Protein AF-A0A975J6B1-F1 (afdb_monomer)

Nearest PDB structures (foldseek):
  3ip4-assembly1_C  TM=9.045E-01  e=3.355E-04  Staphylococcus aureus subsp. aureus Mu50
  2g5i-assembly1_C  TM=9.154E-01  e=5.500E-04  Staphylococcus aureus
  4wj3-assembly2_I  TM=8.480E-01  e=1.039E-03  Pseudomonas aeruginosa PAO1
  3al0-assembly1_C  TM=8.117E-01  e=3.975E-03  Thermotoga maritima MSB8

pLDDT: mean 88.9, std 10.78, range [57.47, 97.25]

Structure (mmCIF, N/CA/C/O backbone):
data_AF-A0A975J6B1-F1
#
_entry.id   AF-A0A975J6B1-F1
#
loop_
_atom_site.group_PDB
_atom_site.id
_atom_site.type_symbol
_atom_site.label_atom_id
_atom_site.label_alt_id
_atom_site.label_comp_id
_atom_site.label_asym_id
_atom_site.label_entity_id
_atom_site.label_seq_id
_atom_site.pdbx_PDB_ins_code
_atom_site.Cartn_x
_atom_site.Cartn_y
_atom_site.Cartn_z
_atom_site.occupancy
_atom_site.B_iso_or_equiv
_atom_site.auth_seq_id
_atom_site.auth_comp_id
_atom_site.auth_asym_id
_atom_site.auth_atom_id
_atom_site.pdbx_PDB_model_num
ATOM 1 N N . MET A 1 1 ? -13.261 5.668 10.016 1.00 86.75 1 MET A N 1
ATOM 2 C CA . MET A 1 1 ? -12.340 4.519 9.919 1.00 86.75 1 MET A CA 1
ATOM 3 C C . MET A 1 1 ? -12.566 3.761 8.616 1.00 86.75 1 MET A C 1
ATOM 5 O O . MET A 1 1 ? -11.608 3.550 7.886 1.00 86.75 1 MET A O 1
ATOM 9 N N . ASP A 1 2 ? -13.815 3.454 8.256 1.00 90.56 2 ASP A N 1
ATOM 10 C CA . ASP A 1 2 ? -14.135 2.694 7.035 1.00 90.56 2 ASP A CA 1
ATOM 11 C C . ASP A 1 2 ? -13.589 3.315 5.741 1.00 90.56 2 ASP A C 1
ATOM 13 O O . ASP A 1 2 ? -13.084 2.594 4.886 1.00 90.56 2 ASP A O 1
ATOM 17 N N . SER A 1 3 ? -13.586 4.648 5.615 1.00 91.94 3 SER A N 1
ATOM 18 C CA . SER A 1 3 ? -12.989 5.324 4.453 1.00 91.94 3 SER A CA 1
ATOM 19 C C . SER A 1 3 ? -11.489 5.044 4.313 1.00 91.94 3 SER A C 1
ATOM 21 O O . SER A 1 3 ? -11.013 4.797 3.211 1.00 91.94 3 SER A O 1
ATOM 23 N N . ILE A 1 4 ? -10.746 5.039 5.425 1.00 91.25 4 ILE A N 1
ATOM 24 C CA . ILE A 1 4 ? -9.300 4.764 5.439 1.00 91.25 4 ILE A CA 1
ATOM 25 C C . ILE A 1 4 ? -9.050 3.290 5.104 1.00 91.25 4 ILE A C 1
ATOM 27 O O . ILE A 1 4 ? -8.211 2.982 4.262 1.00 91.25 4 ILE A O 1
ATOM 31 N N . ILE A 1 5 ? -9.829 2.386 5.705 1.00 94.06 5 ILE A N 1
ATOM 32 C CA . ILE A 1 5 ? -9.770 0.941 5.442 1.00 94.06 5 ILE A CA 1
ATOM 33 C C . ILE A 1 5 ? -10.023 0.643 3.955 1.00 94.06 5 ILE A C 1
ATOM 35 O O . ILE A 1 5 ? -9.278 -0.119 3.339 1.00 94.06 5 ILE A O 1
ATOM 39 N N . SER A 1 6 ? -11.035 1.284 3.363 1.00 93.31 6 SER A N 1
ATOM 40 C CA . SER A 1 6 ? -11.394 1.125 1.950 1.00 93.31 6 SER A CA 1
ATOM 41 C C . SER A 1 6 ? -10.303 1.634 1.003 1.00 93.31 6 SER A C 1
ATOM 43 O O . SER A 1 6 ? -9.971 0.964 0.021 1.00 93.31 6 SER A O 1
ATOM 45 N N . LEU A 1 7 ? -9.691 2.783 1.317 1.00 95.50 7 LEU A N 1
ATOM 46 C CA . LEU A 1 7 ? -8.551 3.311 0.562 1.00 95.50 7 LEU A CA 1
ATOM 47 C C . LEU A 1 7 ? -7.351 2.357 0.611 1.00 95.50 7 LEU A C 1
ATOM 49 O O . LEU A 1 7 ? -6.710 2.132 -0.413 1.00 95.50 7 LEU A O 1
ATOM 53 N N . ALA A 1 8 ? -7.095 1.750 1.771 1.00 95.25 8 ALA A N 1
ATOM 54 C CA . ALA A 1 8 ? -6.011 0.793 1.973 1.00 95.25 8 ALA A CA 1
ATOM 55 C C . ALA A 1 8 ? -6.321 -0.633 1.472 1.00 95.25 8 ALA A C 1
ATOM 57 O O . ALA A 1 8 ? -5.449 -1.496 1.534 1.00 95.25 8 ALA A O 1
ATOM 58 N N . LYS A 1 9 ? -7.540 -0.896 0.972 1.00 93.81 9 LYS A N 1
ATOM 59 C CA . LYS A 1 9 ? -8.006 -2.223 0.522 1.00 93.81 9 LYS A CA 1
ATOM 60 C C . LYS A 1 9 ? -7.927 -3.312 1.600 1.00 93.81 9 LYS A C 1
ATOM 62 O O . LYS A 1 9 ? -7.760 -4.488 1.284 1.00 93.81 9 LYS A O 1
ATOM 67 N N . PHE A 1 10 ? -8.098 -2.933 2.865 1.00 94.69 10 PHE A N 1
ATOM 68 C CA . PHE A 1 10 ? -8.200 -3.888 3.966 1.00 94.69 10 PHE A CA 1
ATOM 69 C C . PHE A 1 10 ? -9.653 -4.228 4.295 1.00 94.69 10 PHE A C 1
ATOM 71 O O . PHE A 1 10 ? -10.580 -3.494 3.963 1.00 94.69 10 PHE A O 1
ATOM 78 N N . THR A 1 11 ? -9.853 -5.365 4.956 1.00 93.50 11 THR A N 1
ATOM 79 C CA . THR A 1 11 ? -11.142 -5.776 5.523 1.00 93.50 11 THR A CA 1
ATOM 80 C C . THR A 1 11 ? -10.907 -6.167 6.974 1.00 93.50 11 THR A C 1
ATOM 82 O O . THR A 1 11 ? -9.970 -6.904 7.258 1.00 93.50 11 THR A O 1
ATOM 85 N N . PHE A 1 12 ? -11.749 -5.664 7.871 1.00 93.38 12 PHE A N 1
ATOM 86 C CA . PHE A 1 12 ? -11.666 -5.897 9.311 1.00 93.38 12 PHE A CA 1
ATOM 87 C C . PHE A 1 12 ? -13.056 -6.226 9.850 1.00 93.38 12 PHE A C 1
ATOM 89 O O . PHE A 1 12 ? -14.055 -5.692 9.354 1.00 93.38 12 PHE A O 1
ATOM 96 N N . SER A 1 13 ? -13.119 -7.069 10.875 1.00 95.69 13 SER A N 1
ATOM 97 C CA . SER A 1 13 ? -14.322 -7.250 11.688 1.00 95.69 13 SER A CA 1
ATOM 98 C C . SER A 1 13 ? -14.621 -6.001 12.524 1.00 95.69 13 SER A C 1
ATOM 100 O O . SER A 1 13 ? -13.746 -5.169 12.758 1.00 95.69 13 SER A O 1
ATOM 102 N N . GLU A 1 14 ? -15.852 -5.865 13.019 1.00 93.75 14 GLU A N 1
ATOM 103 C CA . GLU A 1 14 ? -16.242 -4.698 13.828 1.00 93.75 14 GLU A CA 1
ATOM 104 C C . GLU A 1 14 ? -15.411 -4.554 15.116 1.00 93.75 14 GLU A C 1
ATOM 106 O O . GLU A 1 14 ? -15.049 -3.441 15.488 1.00 93.75 14 GLU A O 1
ATOM 111 N N . GLY A 1 15 ? -15.024 -5.666 15.754 1.00 94.06 15 GLY A N 1
ATOM 112 C CA . GLY A 1 15 ? -14.145 -5.633 16.930 1.00 94.06 15 GLY A CA 1
ATOM 113 C C . GLY A 1 15 ? -12.727 -5.149 16.604 1.00 94.06 15 GLY A C 1
ATOM 114 O O . GLY A 1 15 ? -12.161 -4.342 17.337 1.00 94.06 15 GLY A O 1
ATOM 115 N N . GLU A 1 16 ? -12.168 -5.583 15.471 1.00 94.81 16 GLU A N 1
ATOM 116 C CA . GLU A 1 16 ? -10.849 -5.128 15.007 1.00 94.81 16 GLU A CA 1
ATOM 117 C C . GLU A 1 16 ? -10.863 -3.653 14.602 1.00 94.81 16 GLU A C 1
ATOM 119 O O . GLU A 1 16 ? -9.881 -2.949 14.824 1.00 94.81 16 GLU A O 1
ATOM 124 N N . LYS A 1 17 ? -11.975 -3.160 14.041 1.00 95.19 17 LYS A N 1
ATOM 125 C CA . LYS A 1 17 ? -12.128 -1.739 13.703 1.00 95.19 17 LYS A CA 1
ATOM 126 C C . LYS A 1 17 ? -12.090 -0.844 14.935 1.00 95.19 17 LYS A C 1
ATOM 128 O O . LYS A 1 17 ? -11.543 0.255 14.843 1.00 95.19 17 LYS A O 1
ATOM 133 N N . GLU A 1 18 ? -12.659 -1.290 16.053 1.00 94.19 18 GLU A N 1
ATOM 134 C CA . GLU A 1 18 ? -12.647 -0.502 17.285 1.00 94.19 18 GLU A CA 1
ATOM 135 C C . GLU A 1 18 ? -11.249 -0.460 17.904 1.00 94.19 18 GLU A C 1
ATOM 137 O O . GLU A 1 18 ? -10.731 0.625 18.157 1.00 94.19 18 GLU A O 1
ATOM 142 N N . ALA A 1 19 ? -10.563 -1.603 17.988 1.00 94.69 19 ALA A N 1
ATOM 143 C CA . ALA A 1 19 ? -9.160 -1.633 18.411 1.00 94.69 19 ALA A CA 1
ATOM 144 C C . ALA A 1 19 ? -8.260 -0.782 17.491 1.00 94.69 19 ALA A C 1
ATOM 146 O O . ALA A 1 19 ? -7.400 -0.032 17.950 1.00 94.69 19 ALA A O 1
ATOM 147 N N . LEU A 1 20 ? -8.483 -0.837 16.172 1.00 94.88 20 LEU A N 1
ATOM 148 C CA . LEU A 1 20 ? -7.756 -0.012 15.207 1.00 94.88 20 LEU A CA 1
ATOM 149 C C . LEU A 1 20 ? -8.016 1.486 15.418 1.00 94.88 20 LEU A C 1
ATOM 151 O O . LEU A 1 20 ? -7.124 2.299 15.181 1.00 94.88 20 LEU A O 1
ATOM 155 N N . ARG A 1 21 ? -9.227 1.868 15.842 1.00 94.06 21 ARG A N 1
ATOM 156 C CA . ARG A 1 21 ? -9.578 3.262 16.140 1.00 94.06 21 ARG A CA 1
ATOM 157 C C . ARG A 1 21 ? -8.785 3.779 17.328 1.00 94.06 21 ARG A C 1
ATOM 159 O O . ARG A 1 21 ? -8.225 4.867 17.217 1.00 94.06 21 ARG A O 1
ATOM 166 N N . GLU A 1 22 ? -8.716 3.003 18.403 1.00 95.69 22 GLU A N 1
ATOM 167 C CA . GLU A 1 22 ? -7.932 3.343 19.592 1.00 95.69 22 GLU A CA 1
ATOM 168 C C . GLU A 1 22 ? -6.445 3.472 19.245 1.00 95.69 22 GLU A C 1
ATOM 170 O O . GLU A 1 22 ? -5.858 4.535 19.436 1.00 95.69 22 GLU A O 1
ATOM 175 N N . HIS A 1 23 ? -5.865 2.460 18.593 1.00 95.38 23 HIS A N 1
ATOM 176 C CA . HIS A 1 23 ? -4.454 2.497 18.199 1.00 95.38 23 HIS A CA 1
ATOM 177 C C . HIS A 1 23 ? -4.124 3.669 17.265 1.00 95.38 23 HIS A C 1
ATOM 179 O O . HIS A 1 23 ? -3.067 4.286 17.385 1.00 95.38 23 HIS A O 1
ATOM 185 N N . MET A 1 24 ? -5.013 4.000 16.322 1.00 94.94 24 MET A N 1
ATOM 186 C CA . MET A 1 24 ? -4.793 5.136 15.428 1.00 94.94 24 MET A CA 1
ATOM 187 C C . MET A 1 24 ? -4.865 6.467 16.185 1.00 94.94 24 MET A C 1
ATOM 189 O O . MET A 1 24 ? -4.098 7.375 15.876 1.00 94.94 24 MET A O 1
ATOM 193 N N . ALA A 1 25 ? -5.747 6.591 17.182 1.00 96.00 25 ALA A N 1
ATOM 194 C CA . ALA A 1 25 ? -5.797 7.772 18.038 1.00 96.00 25 ALA A CA 1
ATOM 195 C C . ALA A 1 25 ? -4.490 7.942 18.830 1.00 96.00 25 ALA A C 1
ATOM 197 O O . ALA A 1 25 ? -3.949 9.046 18.871 1.00 96.00 25 ALA A O 1
ATOM 198 N N . ASP A 1 26 ? -3.937 6.854 19.369 1.00 97.25 26 ASP A N 1
ATOM 199 C CA . ASP A 1 26 ? -2.653 6.875 20.077 1.00 97.25 26 ASP A CA 1
ATOM 200 C C . ASP A 1 26 ? -1.494 7.284 19.161 1.00 97.25 26 ASP A C 1
ATOM 202 O O . ASP A 1 26 ? -0.673 8.126 19.532 1.00 97.25 26 ASP A O 1
ATOM 206 N N . ILE A 1 27 ? -1.449 6.750 17.935 1.00 96.62 27 ILE A N 1
ATOM 207 C CA . ILE A 1 27 ? -0.439 7.129 16.937 1.00 96.62 27 ILE A CA 1
ATOM 208 C C . ILE A 1 27 ? -0.563 8.613 16.582 1.00 96.62 27 ILE A C 1
ATOM 210 O O . ILE A 1 27 ? 0.450 9.308 16.517 1.00 96.62 27 ILE A O 1
ATOM 214 N N . LEU A 1 28 ? -1.781 9.119 16.372 1.00 95.94 28 LEU A N 1
ATOM 215 C CA . LEU A 1 28 ? -1.995 10.536 16.075 1.00 95.94 28 LEU A CA 1
ATOM 216 C C . LEU A 1 28 ? -1.530 11.416 17.237 1.00 95.94 28 LEU A C 1
ATOM 218 O O . LEU A 1 28 ? -0.780 12.358 17.003 1.00 95.94 28 LEU A O 1
ATOM 222 N N . ASN A 1 29 ? -1.884 11.063 18.474 1.00 96.50 29 ASN A N 1
ATOM 223 C CA . ASN A 1 29 ? -1.423 11.770 19.670 1.00 96.50 29 ASN A CA 1
ATOM 224 C C . ASN A 1 29 ? 0.105 11.762 19.793 1.00 96.50 29 ASN A C 1
ATOM 226 O O . ASN A 1 29 ? 0.697 12.759 20.192 1.00 96.50 29 ASN A O 1
ATOM 230 N N . TYR A 1 30 ? 0.762 10.660 19.428 1.00 96.75 30 TYR A N 1
ATOM 231 C CA . TYR A 1 30 ? 2.219 10.594 19.414 1.00 96.75 30 TYR A CA 1
ATOM 232 C C . TYR A 1 30 ? 2.834 11.521 18.351 1.00 96.75 30 TYR A C 1
ATOM 234 O O . TYR A 1 30 ? 3.812 12.217 18.621 1.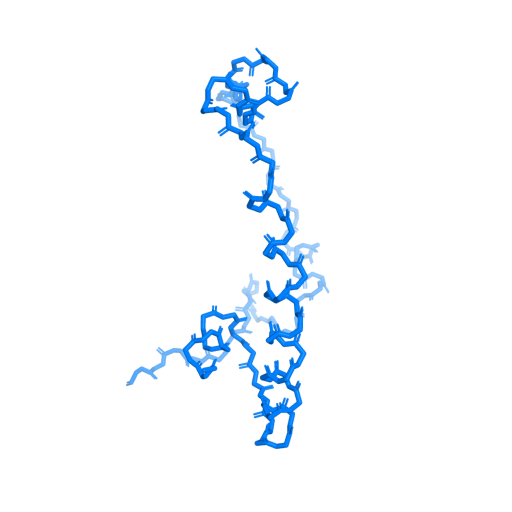00 96.75 30 TYR A O 1
ATOM 242 N N . VAL A 1 31 ? 2.238 11.582 17.156 1.00 95.81 31 VAL A N 1
ATOM 243 C CA . VAL A 1 31 ? 2.697 12.448 16.055 1.00 95.81 31 VAL A CA 1
ATOM 244 C C . VAL A 1 31 ? 2.538 13.940 16.379 1.00 95.81 31 VAL A C 1
ATOM 246 O O . VAL A 1 31 ? 3.310 14.751 15.868 1.00 95.81 31 VAL A O 1
ATOM 249 N N . GLU A 1 32 ? 1.608 14.320 17.260 1.00 95.44 32 GLU A N 1
ATOM 250 C CA . GLU A 1 32 ? 1.420 15.714 17.697 1.00 95.44 32 GLU A CA 1
ATOM 251 C C . GLU A 1 32 ? 2.688 16.342 18.301 1.00 95.44 32 GLU A C 1
ATOM 253 O O . GLU A 1 32 ? 2.878 17.549 18.154 1.00 95.44 32 GLU A O 1
ATOM 258 N N . ILE A 1 33 ? 3.602 15.547 18.878 1.00 94.00 33 ILE A N 1
ATOM 259 C CA . ILE A 1 33 ? 4.898 16.023 19.407 1.00 94.00 33 ILE A CA 1
ATOM 260 C C . ILE A 1 33 ? 5.701 16.770 18.328 1.00 94.00 33 ILE A C 1
ATOM 262 O O . ILE A 1 33 ? 6.413 17.729 18.620 1.00 94.00 33 ILE A O 1
ATOM 266 N N . LEU A 1 34 ? 5.555 16.389 17.054 1.00 90.44 34 LEU A N 1
ATOM 267 C CA . LEU A 1 34 ? 6.258 17.045 15.950 1.00 90.44 34 LEU A CA 1
ATOM 268 C C . LEU A 1 34 ? 5.835 18.510 15.754 1.00 90.44 34 LEU A C 1
ATOM 270 O O . LEU A 1 34 ? 6.594 19.272 15.161 1.00 90.44 34 LEU A O 1
ATOM 274 N N . LYS A 1 35 ? 4.666 18.930 16.261 1.00 89.62 35 LYS A N 1
ATOM 275 C CA . LYS A 1 35 ? 4.209 20.329 16.185 1.00 89.62 35 LYS A CA 1
ATOM 276 C C . LYS A 1 35 ? 4.999 21.273 17.089 1.00 89.62 35 LYS A C 1
ATOM 278 O O . LYS A 1 35 ? 4.954 22.479 16.872 1.00 89.62 35 LYS A O 1
ATOM 283 N N . GLU A 1 36 ? 5.710 20.749 18.085 1.00 91.12 36 GLU A N 1
ATOM 284 C CA . GLU A 1 36 ? 6.573 21.549 18.965 1.00 91.12 36 GLU A CA 1
ATOM 285 C C . GLU A 1 36 ? 7.864 21.998 18.263 1.00 91.12 36 GLU A C 1
ATOM 287 O O . GLU A 1 36 ? 8.575 22.878 18.751 1.00 91.12 36 GLU A O 1
ATOM 292 N N . ILE A 1 37 ? 8.170 21.406 17.107 1.00 88.38 37 ILE A N 1
ATOM 293 C CA . ILE A 1 37 ? 9.370 21.694 16.331 1.00 88.38 37 ILE A CA 1
ATOM 294 C C . ILE A 1 37 ? 9.024 22.722 15.249 1.00 88.38 37 ILE A C 1
ATOM 296 O O . ILE A 1 37 ? 8.204 22.465 14.369 1.00 88.38 37 ILE A O 1
ATOM 300 N N . ASP A 1 38 ? 9.688 23.879 15.280 1.00 86.38 38 ASP A N 1
ATOM 301 C CA . ASP A 1 38 ? 9.581 24.882 14.215 1.00 86.38 38 ASP A CA 1
ATOM 302 C C . ASP A 1 38 ? 10.318 24.397 12.955 1.00 86.38 38 ASP A C 1
ATOM 304 O O . ASP A 1 38 ? 11.546 24.477 12.849 1.00 86.38 38 ASP A O 1
ATOM 308 N N . VAL A 1 39 ? 9.565 23.850 11.998 1.00 83.75 39 VAL A N 1
ATOM 309 C CA . VAL A 1 39 ? 10.090 23.392 10.707 1.00 83.75 39 VAL A CA 1
ATOM 310 C C . VAL A 1 39 ? 9.713 24.393 9.621 1.00 83.75 39 VAL A C 1
ATOM 312 O O . VAL A 1 39 ? 8.554 24.518 9.229 1.00 83.75 39 VAL A O 1
ATOM 315 N N . LYS A 1 40 ? 10.717 25.079 9.075 1.00 84.50 40 LYS A N 1
ATOM 316 C CA . LYS A 1 40 ? 10.549 25.945 7.904 1.00 84.50 40 LYS A CA 1
ATOM 317 C C . LYS A 1 40 ? 10.595 25.129 6.615 1.00 84.50 40 LYS A C 1
ATOM 319 O O . LYS A 1 40 ? 11.392 24.206 6.490 1.00 84.50 40 LYS A O 1
ATOM 324 N N . ILE A 1 41 ? 9.790 25.519 5.626 1.00 76.00 41 ILE A N 1
ATOM 325 C CA . ILE A 1 41 ? 9.691 24.839 4.319 1.00 76.00 41 ILE A CA 1
ATOM 326 C C . ILE A 1 41 ? 11.048 24.779 3.599 1.00 76.00 41 ILE A C 1
ATOM 328 O O . ILE A 1 41 ? 11.346 23.801 2.926 1.00 76.00 41 ILE A O 1
ATOM 332 N N . GLU A 1 42 ? 11.899 25.787 3.791 1.00 74.00 42 GLU A N 1
ATOM 333 C CA . GLU A 1 42 ? 13.270 25.833 3.258 1.00 74.00 42 GLU A CA 1
ATOM 334 C C . GLU A 1 42 ? 14.192 24.723 3.799 1.00 74.00 42 GLU A C 1
ATOM 336 O O . GLU A 1 42 ? 15.186 24.394 3.158 1.00 74.00 42 GLU A O 1
ATOM 341 N N . ASN A 1 43 ? 13.839 24.115 4.937 1.00 68.00 43 ASN A N 1
ATOM 342 C CA . ASN A 1 43 ? 14.561 22.997 5.547 1.00 68.00 43 ASN A CA 1
ATOM 343 C C . ASN A 1 43 ? 14.027 21.623 5.097 1.00 68.00 43 ASN A C 1
ATOM 345 O O . ASN A 1 43 ? 14.575 20.597 5.501 1.00 68.00 43 ASN A O 1
ATOM 349 N N . LEU A 1 44 ? 12.949 21.578 4.304 1.00 73.81 44 LEU A N 1
ATOM 350 C CA . LEU A 1 44 ? 12.402 20.336 3.763 1.00 73.81 44 LEU A CA 1
ATOM 351 C C . LEU A 1 44 ? 13.190 19.934 2.514 1.00 73.81 44 LEU A C 1
ATOM 353 O O . LEU A 1 44 ? 12.879 20.362 1.403 1.00 73.81 44 LEU A O 1
ATOM 357 N N . ASP A 1 45 ? 14.196 19.080 2.686 1.00 71.44 45 ASP A N 1
ATOM 358 C CA . ASP A 1 45 ? 14.856 18.432 1.556 1.00 71.44 45 ASP A CA 1
ATOM 359 C C . ASP A 1 45 ? 14.117 17.132 1.202 1.00 71.44 45 ASP A C 1
ATOM 361 O O . ASP A 1 45 ? 14.243 16.106 1.870 1.00 71.44 45 ASP A O 1
ATOM 365 N N . SER A 1 46 ? 13.286 17.191 0.160 1.00 69.88 46 SER A N 1
ATOM 366 C CA . SER A 1 46 ? 12.590 16.011 -0.381 1.00 69.88 46 SER A CA 1
ATOM 367 C C . SER A 1 46 ? 13.508 15.107 -1.209 1.00 69.88 46 SER A C 1
ATOM 369 O O . SER A 1 46 ? 13.151 13.963 -1.488 1.00 69.88 46 SER A O 1
ATOM 371 N N . ASN A 1 47 ? 14.698 15.595 -1.571 1.00 64.88 47 ASN A N 1
ATOM 372 C CA . ASN A 1 47 ? 15.629 14.939 -2.473 1.00 64.88 47 ASN A CA 1
ATOM 373 C C . ASN A 1 47 ? 16.995 14.802 -1.794 1.00 64.88 47 ASN A C 1
ATOM 375 O O . ASN A 1 47 ? 17.962 15.468 -2.156 1.00 64.88 47 ASN A O 1
ATOM 379 N N . PHE A 1 48 ? 17.106 13.849 -0.863 1.00 61.28 48 PHE A N 1
ATOM 380 C CA . PHE A 1 48 ? 18.399 13.465 -0.275 1.00 61.28 48 PHE A CA 1
ATOM 381 C C . PHE A 1 48 ? 19.463 13.120 -1.336 1.00 61.28 48 PHE A C 1
ATOM 383 O O . PHE A 1 48 ? 20.658 13.285 -1.093 1.00 61.28 48 PHE A O 1
ATOM 390 N N . ASN A 1 49 ? 19.030 12.702 -2.529 1.00 62.25 49 ASN A N 1
ATOM 391 C CA . ASN A 1 49 ? 19.873 12.588 -3.709 1.00 62.25 49 ASN A CA 1
ATOM 392 C C . ASN A 1 49 ? 19.686 13.835 -4.583 1.00 62.25 49 ASN A C 1
ATOM 394 O O . ASN A 1 49 ? 18.696 13.964 -5.296 1.00 62.25 49 ASN A O 1
ATOM 398 N N . LYS A 1 50 ? 20.672 14.737 -4.555 1.00 57.47 50 LYS A N 1
ATOM 399 C CA . LYS A 1 50 ? 20.741 15.959 -5.382 1.00 57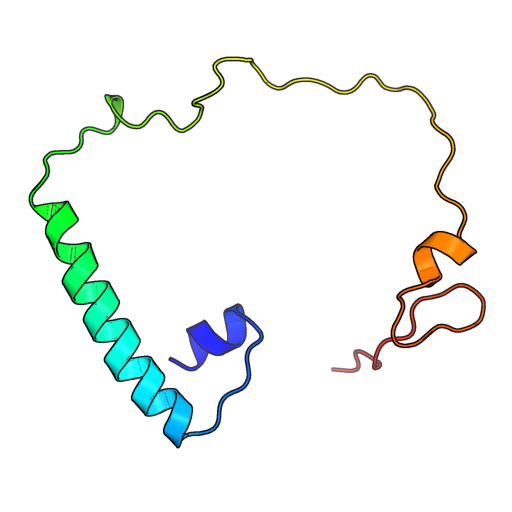.47 50 LYS A CA 1
ATOM 400 C C . LYS A 1 50 ? 20.937 15.694 -6.881 1.00 57.47 50 LYS A C 1
ATOM 402 O O . LYS A 1 50 ? 21.178 16.629 -7.644 1.00 57.47 50 LYS A O 1
ATOM 407 N N . GLU A 1 51 ? 20.896 14.438 -7.309 1.00 64.94 51 GLU A N 1
ATOM 408 C CA . GLU A 1 51 ? 20.991 14.097 -8.719 1.00 64.94 51 GLU A CA 1
ATOM 409 C C . GLU A 1 51 ? 19.649 14.402 -9.386 1.00 64.94 51 GLU A C 1
ATOM 411 O O . GLU A 1 51 ? 18.609 13.837 -9.050 1.00 64.94 51 GLU A O 1
ATOM 416 N N . PHE A 1 52 ? 19.680 15.354 -10.319 1.00 66.81 52 PHE A N 1
ATOM 417 C CA . PHE A 1 52 ? 18.583 15.635 -11.238 1.00 66.81 52 PHE A CA 1
ATOM 418 C C . PHE A 1 52 ? 18.074 14.333 -11.866 1.00 66.81 52 PHE A C 1
ATOM 420 O O . PHE A 1 52 ? 18.856 13.409 -12.071 1.00 66.81 52 PHE A O 1
ATOM 427 N N . ALA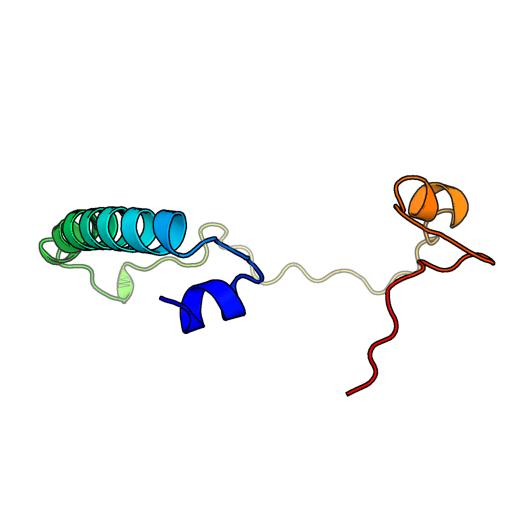 A 1 53 ? 16.774 14.285 -12.179 1.00 71.75 53 ALA A N 1
ATOM 428 C CA . ALA A 1 53 ? 16.081 13.120 -12.731 1.00 71.75 53 ALA A CA 1
ATOM 429 C C . ALA A 1 53 ? 16.977 12.274 -13.656 1.00 71.75 53 ALA A C 1
ATOM 431 O O . ALA A 1 53 ? 17.312 12.692 -14.766 1.00 71.75 53 ALA A O 1
ATOM 432 N N . VAL A 1 54 ? 17.371 11.088 -13.184 1.00 79.75 54 VAL A N 1
ATOM 433 C CA . VAL A 1 54 ? 18.184 10.155 -13.964 1.00 79.75 54 VAL A CA 1
ATOM 434 C C . VAL A 1 54 ? 17.316 9.626 -15.099 1.00 79.75 54 VAL A C 1
ATOM 436 O O . VAL A 1 54 ? 16.383 8.850 -14.883 1.00 79.75 54 VAL A O 1
ATOM 439 N N . LEU A 1 55 ? 17.589 10.090 -16.317 1.00 86.94 55 LEU A N 1
ATOM 440 C CA . LEU A 1 55 ? 16.864 9.651 -17.501 1.00 86.94 55 LEU A CA 1
ATOM 441 C C . LEU A 1 55 ? 17.376 8.280 -17.944 1.00 86.94 55 LEU A C 1
ATOM 443 O O .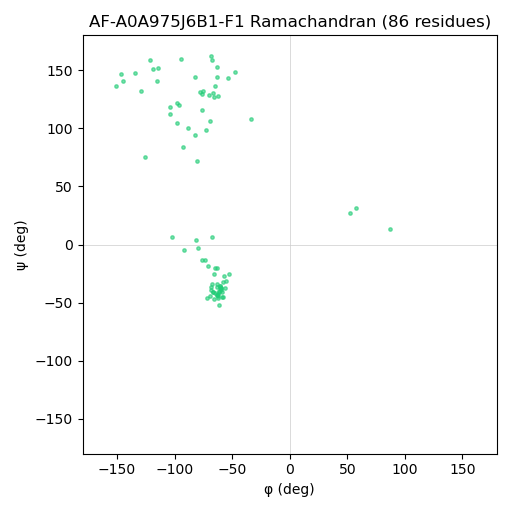 LEU A 1 55 ? 18.577 8.066 -18.103 1.00 86.94 55 LEU A O 1
ATOM 447 N N . ARG A 1 56 ? 16.446 7.357 -18.191 1.00 92.69 56 ARG A N 1
ATOM 448 C CA . ARG A 1 56 ? 16.737 6.086 -18.856 1.00 92.69 56 ARG A CA 1
ATOM 449 C C . ARG A 1 56 ? 16.921 6.339 -20.353 1.00 92.69 56 ARG A C 1
ATOM 451 O O . ARG A 1 56 ? 16.078 6.987 -20.970 1.00 92.69 56 ARG A O 1
ATOM 458 N N . GLU A 1 57 ? 17.981 5.796 -20.942 1.00 93.56 57 GLU A N 1
ATOM 459 C CA . GLU A 1 57 ? 18.164 5.817 -22.396 1.00 93.56 57 GLU A CA 1
ATOM 460 C C . GLU A 1 57 ? 17.055 5.029 -23.108 1.00 93.56 57 GLU A C 1
ATOM 462 O O . GLU A 1 57 ? 16.619 3.975 -22.639 1.00 93.56 57 GLU A O 1
ATOM 467 N N . ASP A 1 58 ? 16.628 5.502 -24.279 1.00 96.06 58 ASP A N 1
ATOM 468 C CA . ASP A 1 58 ? 15.635 4.807 -25.101 1.00 96.06 58 ASP A CA 1
ATOM 469 C C . ASP A 1 58 ? 16.274 3.672 -25.917 1.00 96.06 58 ASP A C 1
ATOM 471 O O . ASP A 1 58 ? 16.501 3.769 -27.122 1.00 96.06 58 ASP A O 1
ATOM 475 N N . LYS A 1 59 ? 16.648 2.597 -25.220 1.00 97.06 59 LYS A N 1
ATOM 476 C CA . LYS A 1 59 ? 17.201 1.369 -25.802 1.00 97.06 59 LYS A CA 1
ATOM 477 C C . LYS A 1 59 ? 16.252 0.200 -25.551 1.00 97.06 59 LYS A C 1
ATOM 479 O O . LYS A 1 59 ? 15.652 0.099 -24.481 1.00 97.06 59 LYS A O 1
ATOM 484 N N . ILE A 1 60 ? 16.116 -0.671 -26.551 1.00 96.25 60 ILE A N 1
ATOM 485 C CA . ILE A 1 60 ? 15.298 -1.885 -26.456 1.00 96.25 60 ILE A CA 1
ATOM 486 C C . ILE A 1 60 ? 16.050 -2.924 -25.625 1.00 96.25 60 ILE A C 1
ATOM 488 O O . ILE A 1 60 ? 17.196 -3.255 -25.925 1.00 96.25 60 ILE A O 1
ATOM 492 N N . GLU A 1 61 ? 15.367 -3.489 -24.636 1.00 96.44 61 GLU A N 1
ATOM 493 C CA . GLU A 1 61 ? 15.841 -4.623 -23.846 1.00 96.44 61 GLU A CA 1
ATOM 494 C C . GLU A 1 61 ? 14.894 -5.814 -24.011 1.00 96.44 61 GLU A C 1
ATOM 496 O O . GLU A 1 61 ? 13.697 -5.658 -24.274 1.00 96.44 61 GLU A O 1
ATOM 501 N N . SER A 1 62 ? 15.431 -7.028 -23.877 1.00 95.69 62 SER A N 1
ATOM 502 C CA . SER A 1 62 ? 14.603 -8.235 -23.927 1.00 95.69 62 SER A CA 1
ATOM 503 C C . SER A 1 62 ? 13.665 -8.269 -22.724 1.00 95.69 62 SER A C 1
ATOM 505 O O . SER A 1 62 ? 14.097 -8.116 -21.586 1.00 95.69 62 SER A O 1
ATOM 507 N N . SER A 1 63 ? 12.377 -8.502 -22.972 1.00 95.69 63 SER A N 1
ATOM 508 C CA . SER A 1 63 ? 11.407 -8.712 -21.895 1.00 95.69 63 SER A CA 1
ATOM 509 C C . SER A 1 63 ? 11.668 -10.027 -21.154 1.00 95.69 63 SER A C 1
ATOM 511 O O . SER A 1 63 ? 12.274 -10.957 -21.690 1.00 95.69 63 SER A O 1
ATOM 513 N N . PHE A 1 64 ? 11.171 -10.124 -19.921 1.00 95.31 64 PHE A N 1
ATOM 514 C CA . PHE A 1 64 ? 11.285 -11.339 -19.116 1.00 95.31 64 PHE A CA 1
ATOM 515 C C . PHE A 1 64 ? 10.542 -12.529 -19.742 1.00 95.31 64 PHE A C 1
ATOM 517 O O . PHE A 1 64 ? 9.529 -12.374 -20.430 1.00 95.31 64 PHE A O 1
ATOM 524 N N . ASN A 1 65 ? 11.013 -13.744 -19.444 1.00 95.75 65 ASN A N 1
ATOM 525 C CA . ASN A 1 65 ? 10.313 -14.967 -19.821 1.00 95.75 65 ASN A CA 1
ATOM 526 C C . ASN A 1 65 ? 8.931 -15.021 -19.137 1.00 95.75 65 ASN A C 1
ATOM 528 O O . ASN A 1 65 ? 8.807 -14.897 -17.916 1.00 95.75 65 ASN A O 1
ATOM 532 N N . ARG A 1 66 ? 7.885 -15.235 -19.940 1.00 95.44 66 ARG A N 1
ATOM 533 C CA . ARG A 1 66 ? 6.485 -15.256 -19.494 1.00 95.44 66 ARG A CA 1
ATOM 534 C C . ARG A 1 66 ? 6.201 -16.322 -18.430 1.00 95.44 66 ARG A C 1
ATOM 536 O O . ARG A 1 66 ? 5.423 -16.068 -17.516 1.00 95.44 66 ARG A O 1
ATOM 543 N N . GLU A 1 67 ? 6.810 -17.501 -18.526 1.00 94.56 67 GLU A N 1
ATOM 544 C CA . GLU A 1 67 ? 6.622 -18.577 -17.545 1.00 94.56 67 GLU A CA 1
ATOM 545 C C . GLU A 1 67 ? 7.233 -18.207 -16.194 1.00 94.56 67 GLU A C 1
ATOM 547 O O . GLU A 1 67 ? 6.606 -18.448 -15.164 1.00 94.56 67 GLU A O 1
ATOM 552 N N . SER A 1 68 ? 8.401 -17.555 -16.200 1.00 95.75 68 SER A N 1
ATOM 553 C CA . SER A 1 68 ? 9.042 -17.041 -14.986 1.00 95.75 68 SER A CA 1
ATOM 554 C C . SER A 1 68 ? 8.191 -15.966 -14.305 1.00 95.75 68 SER A C 1
ATOM 556 O O . SER A 1 68 ? 7.997 -16.028 -13.093 1.00 95.75 68 SER A O 1
ATOM 558 N N . ILE A 1 69 ? 7.617 -15.029 -15.073 1.00 95.81 69 ILE A N 1
ATOM 559 C CA . ILE A 1 69 ? 6.698 -13.999 -14.547 1.00 95.81 69 ILE A CA 1
ATOM 560 C C . ILE A 1 69 ? 5.474 -14.640 -13.877 1.00 95.81 69 ILE A C 1
ATOM 562 O O . ILE A 1 69 ? 5.074 -14.255 -12.780 1.00 95.81 69 ILE A O 1
ATOM 566 N N . LEU A 1 70 ? 4.882 -15.644 -14.524 1.00 96.88 70 LEU A N 1
ATOM 567 C CA . LEU A 1 70 ? 3.690 -16.335 -14.029 1.00 96.88 70 LEU A CA 1
ATOM 568 C C . LEU A 1 70 ? 4.013 -17.417 -12.983 1.00 96.88 70 LEU A C 1
ATOM 570 O O . LEU A 1 70 ? 3.115 -18.155 -12.568 1.00 96.88 70 LEU A O 1
ATOM 574 N N . GLY A 1 71 ? 5.276 -17.563 -12.573 1.00 96.12 71 GLY A N 1
ATOM 575 C CA . GLY A 1 71 ? 5.720 -18.584 -11.622 1.00 96.12 71 GLY A CA 1
ATOM 576 C C . GLY A 1 71 ? 5.044 -18.456 -10.257 1.00 96.12 71 GLY A C 1
ATOM 577 O O . GLY A 1 71 ? 4.642 -19.463 -9.684 1.00 96.12 71 GLY A O 1
ATOM 578 N N . ASN A 1 72 ? 4.828 -17.217 -9.805 1.00 95.56 72 ASN A N 1
ATOM 579 C CA . ASN A 1 72 ? 4.219 -16.895 -8.507 1.00 95.56 72 ASN A CA 1
ATOM 580 C C . ASN A 1 72 ? 2.747 -16.462 -8.606 1.00 95.56 72 ASN A C 1
ATOM 582 O O . ASN A 1 72 ? 2.165 -16.016 -7.619 1.00 95.56 72 ASN A O 1
ATOM 586 N N . ALA A 1 73 ? 2.140 -16.542 -9.793 1.00 95.56 73 ALA A N 1
ATOM 587 C CA . ALA A 1 73 ? 0.739 -16.182 -9.965 1.00 95.56 73 ALA 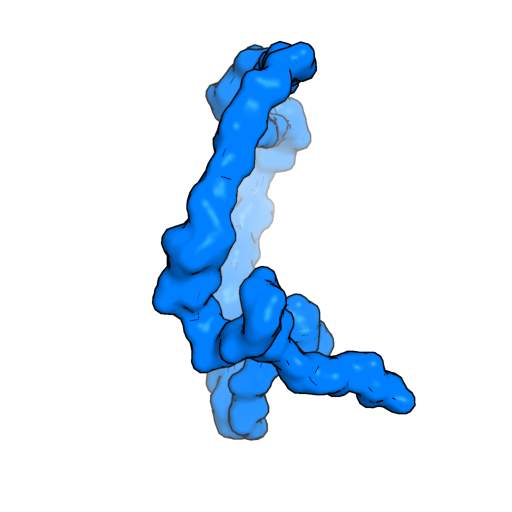A CA 1
ATOM 588 C C . ALA A 1 73 ? -0.154 -17.162 -9.188 1.00 95.56 73 ALA A C 1
ATOM 590 O O . ALA A 1 73 ? -0.072 -18.371 -9.406 1.00 95.56 73 ALA A O 1
ATOM 591 N N . SER A 1 74 ? -1.040 -16.645 -8.333 1.00 94.25 74 SER A N 1
ATOM 592 C CA . SER A 1 74 ? -2.010 -17.457 -7.583 1.00 94.25 74 SER A CA 1
ATOM 593 C C . SER A 1 74 ? -2.957 -18.239 -8.499 1.00 94.25 74 SER A C 1
ATOM 595 O O . SER A 1 74 ? -3.317 -19.373 -8.197 1.00 94.25 74 SER A O 1
ATOM 597 N N . 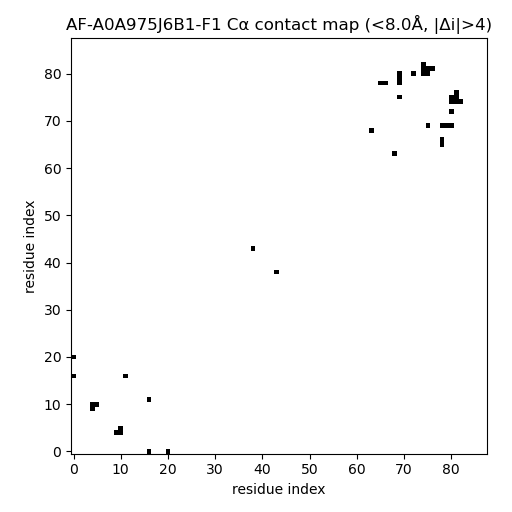SER A 1 75 ? -3.332 -17.654 -9.638 1.00 95.06 75 SER A N 1
ATOM 598 C CA . SER A 1 75 ? -4.056 -18.322 -10.715 1.00 95.06 75 SER A CA 1
ATOM 599 C C . SER A 1 75 ? -3.596 -17.795 -12.072 1.00 95.06 75 SER A C 1
ATOM 601 O O . SER A 1 75 ? -3.351 -16.598 -12.251 1.00 95.06 75 SER A O 1
ATOM 603 N N . LYS A 1 76 ? -3.470 -18.699 -13.046 1.00 95.25 76 LYS A N 1
ATOM 604 C CA . LYS A 1 76 ? -3.041 -18.387 -14.410 1.00 95.25 76 LYS A CA 1
ATOM 605 C C . LYS A 1 76 ? -3.730 -19.284 -15.423 1.00 95.25 76 LYS A C 1
ATOM 607 O O . LYS A 1 76 ? -3.983 -20.455 -15.148 1.00 95.25 76 LYS A O 1
ATOM 612 N N . LYS A 1 77 ? -3.996 -18.748 -16.611 1.00 94.62 77 LYS A N 1
ATOM 613 C CA . LYS A 1 77 ? -4.568 -19.502 -17.733 1.00 94.62 77 LYS A CA 1
ATOM 614 C C . LYS A 1 77 ? -4.110 -18.905 -19.053 1.00 94.62 77 LYS A C 1
ATOM 616 O O . LYS A 1 77 ? -4.072 -17.690 -19.182 1.00 94.62 77 LYS A O 1
ATOM 621 N N . ASP A 1 78 ? -3.724 -19.759 -19.999 1.00 94.12 78 ASP A N 1
ATOM 622 C CA . ASP A 1 78 ? -3.337 -19.387 -21.370 1.00 94.12 78 ASP A CA 1
ATOM 623 C C . ASP A 1 78 ? -2.260 -18.281 -21.458 1.00 94.12 78 ASP A C 1
ATOM 625 O O . ASP A 1 78 ? -2.160 -17.551 -22.439 1.00 94.12 78 ASP A O 1
ATOM 629 N N . GLY A 1 79 ? -1.411 -18.168 -20.429 1.00 94.12 79 GLY A N 1
ATOM 630 C CA . GLY A 1 79 ? -0.380 -17.131 -20.338 1.00 94.12 79 GLY A CA 1
ATOM 631 C C . GLY A 1 79 ? -0.827 -15.802 -19.722 1.00 9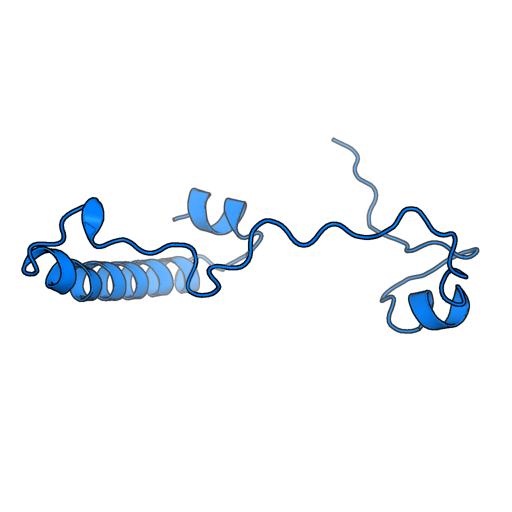4.12 79 GLY A C 1
ATOM 632 O O . GLY A 1 79 ? -0.083 -14.831 -19.825 1.00 94.12 79 GLY A O 1
ATOM 633 N N . TYR A 1 80 ? -1.992 -15.762 -19.077 1.00 94.38 80 TYR A N 1
ATOM 634 C CA . TYR A 1 80 ? -2.549 -14.595 -18.395 1.00 94.38 80 TYR A CA 1
ATOM 635 C C . TYR A 1 80 ? -2.650 -14.824 -16.886 1.00 94.38 80 TYR A C 1
ATOM 637 O O . TYR A 1 80 ? -2.852 -15.956 -16.436 1.00 94.38 80 TYR A O 1
ATOM 645 N N . PHE A 1 81 ? -2.567 -13.740 -16.111 1.00 96.00 81 PHE A N 1
ATOM 646 C CA . PHE A 1 81 ? -3.014 -13.727 -14.719 1.00 96.00 81 PHE A CA 1
ATOM 647 C C . PHE A 1 81 ? -4.537 -13.810 -14.692 1.00 96.00 81 PHE A C 1
ATOM 649 O O . PHE A 1 81 ? -5.216 -13.037 -15.367 1.00 96.00 81 PHE A O 1
ATOM 656 N N . MET A 1 82 ? -5.076 -14.741 -13.916 1.00 94.75 82 MET A N 1
ATOM 657 C CA . MET A 1 82 ? -6.517 -14.865 -13.749 1.00 94.75 82 MET A CA 1
ATOM 658 C C . MET A 1 82 ? -6.931 -14.161 -12.460 1.00 94.75 82 MET A C 1
ATOM 660 O O . MET A 1 82 ? -6.465 -14.517 -11.379 1.00 94.75 82 MET A O 1
ATOM 664 N N . ILE A 1 83 ? -7.823 -13.183 -12.587 1.00 92.12 83 ILE A N 1
ATOM 665 C CA . ILE A 1 83 ? -8.420 -12.447 -11.470 1.00 92.12 83 ILE A CA 1
ATOM 666 C C . ILE A 1 83 ? -9.947 -12.602 -11.498 1.00 92.12 83 ILE A C 1
ATOM 668 O O . ILE A 1 83 ? -10.499 -12.933 -12.552 1.00 92.12 83 ILE A O 1
ATOM 672 N N . PRO A 1 84 ? -10.645 -12.383 -10.368 1.00 89.88 84 PRO A N 1
ATOM 673 C CA . PRO A 1 84 ? -12.100 -12.276 -10.365 1.00 89.88 84 PRO A CA 1
ATOM 674 C C . PRO A 1 84 ? -12.575 -11.221 -11.367 1.00 89.88 84 PRO A C 1
ATOM 676 O O . PRO A 1 84 ? -11.919 -10.195 -11.553 1.00 89.88 84 PRO A O 1
ATOM 679 N N . ASN A 1 85 ? -13.705 -11.487 -12.023 1.00 88.19 85 ASN A N 1
ATOM 680 C CA . ASN A 1 85 ? -14.254 -10.560 -13.004 1.00 88.19 85 ASN A CA 1
ATOM 681 C C . ASN A 1 85 ? -14.681 -9.258 -12.313 1.00 88.19 85 ASN A C 1
ATOM 683 O O . ASN A 1 85 ? -15.308 -9.296 -11.255 1.00 88.19 85 ASN A O 1
ATOM 687 N N . ILE A 1 86 ? -14.356 -8.128 -12.931 1.00 80.00 86 ILE A N 1
ATOM 688 C CA . ILE A 1 86 ? -14.797 -6.809 -12.487 1.00 80.00 86 ILE A CA 1
ATOM 689 C C . ILE A 1 86 ? -16.092 -6.533 -13.254 1.00 80.00 86 ILE A C 1
ATOM 691 O O . ILE A 1 86 ? -16.069 -5.980 -14.350 1.00 80.00 86 ILE A O 1
ATOM 695 N N . LEU A 1 87 ? -17.209 -7.039 -12.736 1.00 62.66 87 LEU A N 1
ATOM 696 C CA . LEU A 1 87 ? -18.540 -6.624 -13.168 1.00 62.66 87 LEU A CA 1
ATOM 697 C C . LEU A 1 87 ? -19.080 -5.703 -12.077 1.00 62.66 87 LEU A C 1
ATOM 699 O O . LEU A 1 87 ? -19.184 -6.139 -10.930 1.00 62.66 87 LEU A O 1
ATOM 703 N N . ASP A 1 88 ? -19.351 -4.453 -12.450 1.00 58.66 88 ASP A N 1
ATOM 704 C CA . ASP A 1 88 ? -20.103 -3.497 -11.631 1.00 58.66 88 ASP A CA 1
ATOM 705 C C . ASP A 1 88 ? -21.596 -3.865 -11.592 1.00 58.66 88 ASP A C 1
ATOM 707 O O . ASP A 1 88 ? -22.135 -4.289 -12.647 1.00 58.66 88 A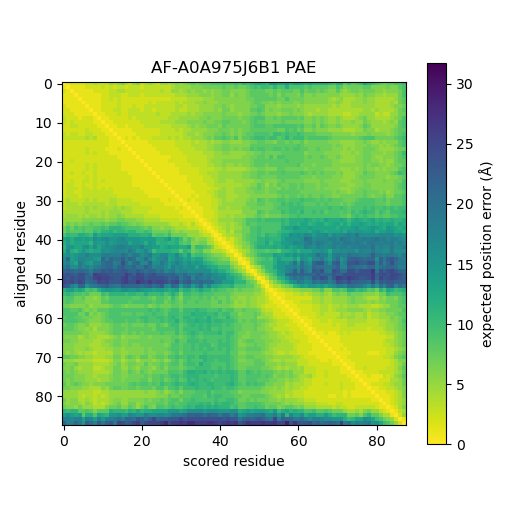SP A O 1
#

Radius of gyration: 22.73 Å; Cα contacts (8 Å, |Δi|>4): 21; chains: 1; bounding box: 41×45×46 Å

Secondary structure (DSSP, 8-state):
-HHHHHHTT----HHHHHHHHHHHHHHHHHHGGGGGS---GGG--S-SS-----PPP----PPPPHHHHGGG-SSEETTEE-------

Solvent-accessible surface area (backbone atoms only — not comparable to full-atom values): 6095 Å² total; per-residue (Å²): 108,68,70,60,35,58,76,70,71,56,85,74,55,75,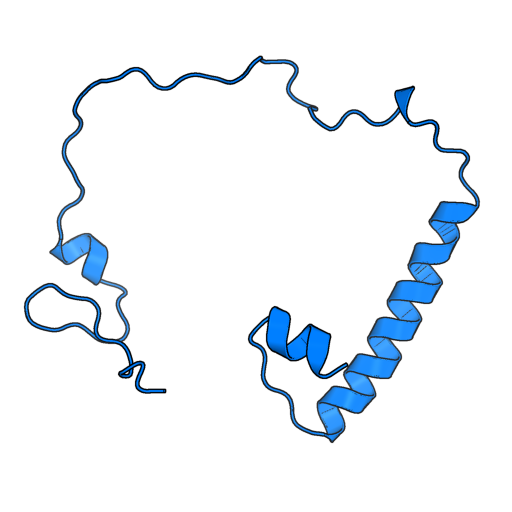70,55,49,51,55,49,50,54,54,50,51,53,51,50,60,59,56,53,61,60,71,78,54,93,78,57,77,92,72,62,73,90,53,90,63,83,68,69,85,84,77,81,77,100,68,92,72,87,76,79,60,67,67,67,71,54,64,78,49,94,39,69,55,100,92,38,81,58,72,83,82,91,76,132

Mean predicted aligned error: 7.66 Å

Sequence (88 aa):
MDSIISLAKFTFSEGEKEALREHMADILNYVEILKEIDVKIENLDSNFNKEFAVLREDKIESSFNRESILGNASSKKDGYFMIPNILD

Foldseek 3Di:
DVVVCVVVVHDDDPVVVVVVVVVVVVVVVVCVVCVVDDDDPVNDDPPPPPDDPDDDDPDDDDDDDLCVVCVPQPDDDPSDRDDPDPDD